Protein AF-A0A1H7GYR2-F1 (afdb_monomer_lite)

Foldseek 3Di:
DPPPVPPDDQKDKDWDADADCPDPPPPHHPDIDIDMDGNHPVVDPDDDDDDDDDDD

pLDDT: mean 85.0, std 10.8, range [53.97, 95.12]

Structure (mmCIF, N/CA/C/O backbone):
data_AF-A0A1H7GYR2-F1
#
_entry.id   AF-A0A1H7GYR2-F1
#
loop_
_atom_site.group_PDB
_atom_site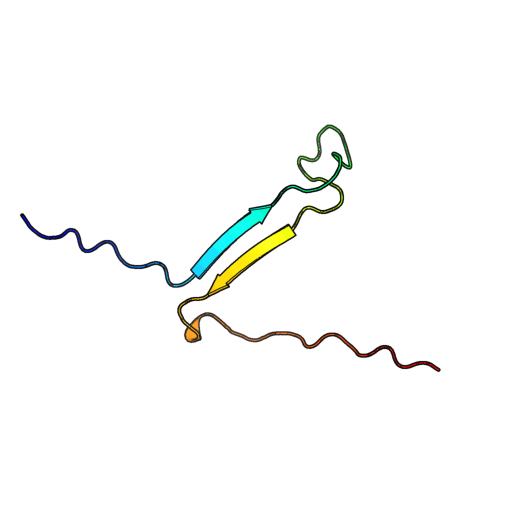.id
_atom_site.type_symbol
_atom_site.label_atom_id
_atom_site.label_alt_id
_atom_site.label_comp_id
_atom_site.label_asym_id
_atom_site.label_entity_id
_atom_site.label_seq_id
_atom_site.pdbx_PDB_ins_code
_atom_site.Cartn_x
_atom_site.Cartn_y
_atom_site.Cartn_z
_atom_site.occupancy
_atom_site.B_iso_or_equiv
_atom_site.auth_seq_id
_atom_site.auth_comp_id
_atom_site.auth_asym_id
_atom_site.auth_atom_id
_atom_site.pdbx_PDB_model_num
ATOM 1 N N . MET A 1 1 ? 36.436 3.253 -5.915 1.00 53.97 1 MET A N 1
ATOM 2 C CA . MET A 1 1 ? 35.347 2.912 -4.983 1.00 53.97 1 MET A CA 1
ATOM 3 C C . MET A 1 1 ? 34.217 2.450 -5.869 1.00 53.97 1 MET A C 1
ATOM 5 O O . MET A 1 1 ? 33.778 3.251 -6.681 1.00 53.97 1 MET A O 1
ATOM 9 N N . GLU A 1 2 ? 33.901 1.156 -5.865 1.00 58.16 2 GLU A N 1
ATOM 10 C CA . GLU A 1 2 ? 32.771 0.648 -6.648 1.00 58.16 2 GLU A CA 1
ATOM 11 C C . GLU A 1 2 ? 31.509 1.337 -6.147 1.00 58.16 2 GLU A C 1
ATOM 13 O O . GLU A 1 2 ? 31.243 1.359 -4.944 1.00 58.16 2 GLU A O 1
ATOM 18 N N . ASP A 1 3 ? 30.793 1.963 -7.074 1.00 61.78 3 ASP A N 1
ATOM 19 C CA . ASP A 1 3 ? 29.448 2.452 -6.837 1.00 61.78 3 ASP A CA 1
ATOM 20 C C . ASP A 1 3 ? 28.634 1.225 -6.421 1.00 61.78 3 ASP A C 1
ATOM 22 O O . ASP A 1 3 ? 28.424 0.311 -7.224 1.00 61.78 3 ASP A O 1
ATOM 26 N N . ILE A 1 4 ? 28.274 1.134 -5.138 1.00 63.72 4 ILE A N 1
ATOM 27 C CA . ILE A 1 4 ? 27.350 0.113 -4.648 1.00 63.72 4 ILE A CA 1
ATOM 28 C C . ILE A 1 4 ? 26.008 0.543 -5.225 1.00 63.72 4 ILE A C 1
ATOM 30 O O . ILE A 1 4 ? 25.237 1.217 -4.548 1.00 63.72 4 ILE A O 1
ATOM 34 N N . GLY A 1 5 ? 25.805 0.272 -6.517 1.00 61.44 5 GLY A N 1
ATOM 35 C CA . GLY A 1 5 ? 24.663 0.720 -7.293 1.00 61.44 5 GLY A CA 1
ATOM 36 C C . GLY A 1 5 ? 23.416 0.206 -6.607 1.00 61.44 5 GLY A C 1
ATOM 37 O O . GLY A 1 5 ? 23.035 -0.953 -6.775 1.00 61.44 5 GLY A O 1
ATOM 38 N N . ASN A 1 6 ? 22.844 1.044 -5.743 1.00 73.31 6 ASN A N 1
ATOM 39 C CA . ASN A 1 6 ? 21.724 0.668 -4.911 1.00 73.31 6 ASN A CA 1
ATOM 40 C C . ASN A 1 6 ? 20.597 0.325 -5.867 1.00 73.31 6 ASN A C 1
ATOM 42 O O . ASN A 1 6 ? 20.135 1.185 -6.617 1.00 73.31 6 ASN A O 1
ATOM 46 N N . LYS A 1 7 ? 20.207 -0.954 -5.880 1.00 81.94 7 LYS A N 1
ATOM 47 C CA . LYS A 1 7 ? 19.135 -1.421 -6.747 1.00 81.94 7 LYS A CA 1
ATOM 48 C C . LYS A 1 7 ? 17.922 -0.540 -6.496 1.00 81.94 7 LYS A C 1
ATOM 50 O O . LYS A 1 7 ? 17.433 -0.446 -5.370 1.00 81.94 7 LYS A O 1
ATOM 55 N N . GLU A 1 8 ? 17.468 0.116 -7.551 1.00 87.69 8 GLU A N 1
ATOM 56 C CA . GLU A 1 8 ? 16.310 0.977 -7.460 1.00 87.69 8 GLU A CA 1
ATOM 57 C C . GLU A 1 8 ? 15.070 0.173 -7.054 1.00 87.69 8 GLU A C 1
ATOM 59 O O . GLU A 1 8 ? 14.882 -0.974 -7.466 1.00 87.69 8 GLU A O 1
ATOM 64 N N . PHE A 1 9 ? 14.202 0.781 -6.248 1.00 92.12 9 PHE A N 1
ATOM 65 C CA . PHE A 1 9 ? 12.927 0.169 -5.894 1.00 92.12 9 PHE A CA 1
ATOM 66 C C . PHE A 1 9 ? 11.936 0.290 -7.056 1.00 92.12 9 PHE A C 1
ATOM 68 O O . PHE A 1 9 ? 11.715 1.386 -7.581 1.00 92.12 9 PHE A O 1
ATOM 75 N N . ASP A 1 10 ? 11.299 -0.827 -7.405 1.00 94.12 10 ASP A N 1
ATOM 76 C CA . ASP A 1 10 ? 10.230 -0.903 -8.411 1.00 94.12 10 ASP A CA 1
ATOM 77 C C . ASP A 1 10 ? 8.874 -0.420 -7.871 1.00 94.12 10 ASP A C 1
ATOM 79 O O . ASP A 1 10 ? 8.020 0.067 -8.616 1.00 94.12 10 ASP A O 1
ATOM 83 N N . SER A 1 11 ? 8.666 -0.559 -6.560 1.00 93.75 11 SER A N 1
ATOM 84 C CA . SER A 1 11 ? 7.451 -0.139 -5.867 1.00 93.75 11 SER A CA 1
ATOM 85 C C . SER A 1 11 ? 7.725 0.203 -4.405 1.00 93.75 11 SER A C 1
ATOM 87 O O . SER A 1 11 ? 8.676 -0.298 -3.804 1.00 93.75 11 SER A O 1
ATOM 89 N N . VAL A 1 12 ? 6.879 1.055 -3.829 1.00 93.19 12 VAL A N 1
ATOM 90 C CA . VAL A 1 12 ? 6.919 1.443 -2.415 1.00 93.19 12 VAL A CA 1
ATOM 91 C C . VAL A 1 12 ? 5.512 1.344 -1.832 1.00 93.19 12 VAL A C 1
ATOM 93 O O . VAL A 1 12 ? 4.538 1.722 -2.482 1.00 93.19 12 VAL A O 1
ATOM 96 N N . ARG A 1 13 ? 5.412 0.860 -0.590 1.00 94.44 13 ARG A N 1
ATOM 97 C CA . ARG A 1 13 ? 4.176 0.801 0.200 1.00 94.44 13 ARG A CA 1
ATOM 98 C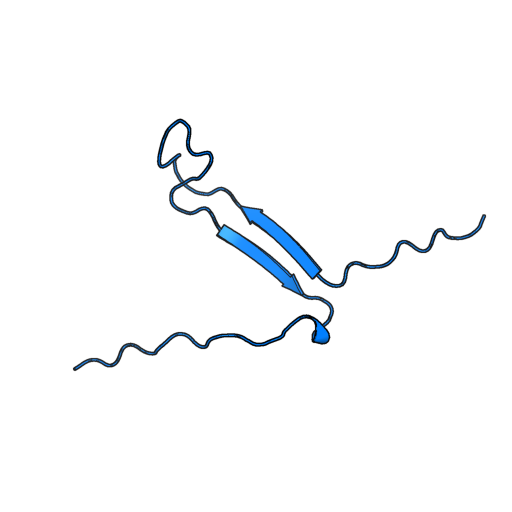 C . ARG A 1 13 ? 4.347 1.637 1.466 1.00 94.44 13 ARG A C 1
ATOM 100 O O . ARG A 1 13 ? 5.240 1.354 2.258 1.00 94.44 13 ARG A O 1
ATOM 107 N N . GLY A 1 14 ? 3.464 2.605 1.679 1.00 93.75 14 GLY A N 1
ATOM 108 C CA . GLY A 1 14 ? 3.399 3.408 2.900 1.00 93.7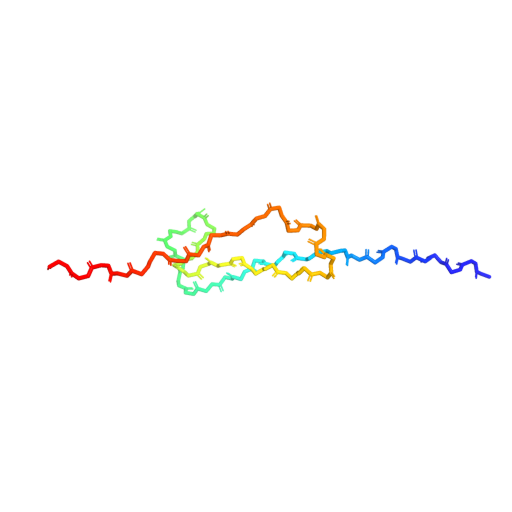5 14 GLY A CA 1
ATOM 109 C C . GLY A 1 14 ? 2.090 3.175 3.645 1.00 93.75 14 GLY A C 1
ATOM 110 O O . GLY A 1 14 ? 1.032 3.135 3.021 1.00 93.75 14 GLY A O 1
ATOM 111 N N . VAL A 1 15 ? 2.159 3.013 4.966 1.00 92.31 15 VAL A N 1
ATOM 112 C CA . VAL A 1 15 ? 0.978 3.053 5.838 1.00 92.31 15 VAL A CA 1
ATOM 113 C C . VAL A 1 15 ? 0.777 4.474 6.344 1.00 92.31 15 VAL A C 1
ATOM 115 O O . VAL A 1 15 ? 1.726 5.123 6.779 1.00 92.31 15 VAL A O 1
ATOM 118 N N . PHE A 1 16 ? -0.457 4.951 6.267 1.00 90.00 16 PHE A N 1
ATOM 119 C CA . PHE A 1 16 ? -0.866 6.258 6.746 1.00 90.00 16 PHE A CA 1
ATOM 120 C C . PHE A 1 16 ? -1.925 6.061 7.809 1.00 90.00 16 PHE A C 1
ATOM 122 O O . PHE A 1 16 ? -2.954 5.435 7.554 1.00 90.00 16 PHE A O 1
ATOM 129 N N . TRP A 1 17 ? -1.648 6.593 8.996 1.00 89.56 17 TRP A N 1
ATOM 130 C CA . TRP A 1 17 ? -2.576 6.528 10.110 1.00 89.56 17 TRP A CA 1
ATOM 131 C C . TRP A 1 17 ? -3.410 7.801 10.183 1.00 89.56 17 TRP A C 1
ATOM 133 O O . TRP A 1 17 ? -2.861 8.880 10.412 1.00 89.56 17 TRP A O 1
ATOM 143 N N . GLU A 1 18 ? -4.726 7.688 10.029 1.00 88.25 18 GLU A N 1
ATOM 144 C CA . GLU A 1 18 ? -5.634 8.840 10.003 1.00 88.25 18 GLU A CA 1
ATOM 145 C C . GLU A 1 18 ? -6.864 8.594 10.887 1.00 88.25 18 GLU A C 1
ATOM 147 O O . GLU A 1 18 ? -7.438 7.507 10.917 1.00 88.25 18 GLU A O 1
ATOM 152 N N . GLY A 1 19 ? -7.291 9.631 11.610 1.00 86.25 19 GLY A N 1
ATOM 153 C CA . GLY A 1 19 ? -8.436 9.573 12.518 1.00 86.25 19 GLY A CA 1
ATOM 154 C C . GLY A 1 19 ? -8.061 9.147 13.935 1.00 86.25 19 GLY A C 1
ATOM 155 O O . GLY A 1 19 ? -6.887 9.175 14.320 1.00 86.25 19 GLY A O 1
ATOM 156 N N . ASN A 1 20 ? -9.075 8.786 14.722 1.00 89.31 20 ASN A N 1
ATOM 157 C CA . ASN A 1 20 ? -8.902 8.321 16.096 1.00 89.31 20 ASN A CA 1
ATOM 158 C C . ASN A 1 20 ? -8.647 6.807 16.140 1.00 89.31 20 ASN A C 1
ATOM 160 O O . ASN A 1 20 ? -9.111 6.085 15.252 1.00 89.31 20 ASN A O 1
ATOM 164 N N . PRO A 1 21 ? -7.937 6.300 17.166 1.00 87.69 21 PRO A N 1
ATOM 165 C CA . PRO A 1 21 ? -7.854 4.866 17.416 1.00 87.69 21 PRO A CA 1
ATOM 166 C C . PRO A 1 21 ? -9.260 4.272 17.530 1.00 87.69 21 PRO A C 1
ATOM 168 O O . PRO A 1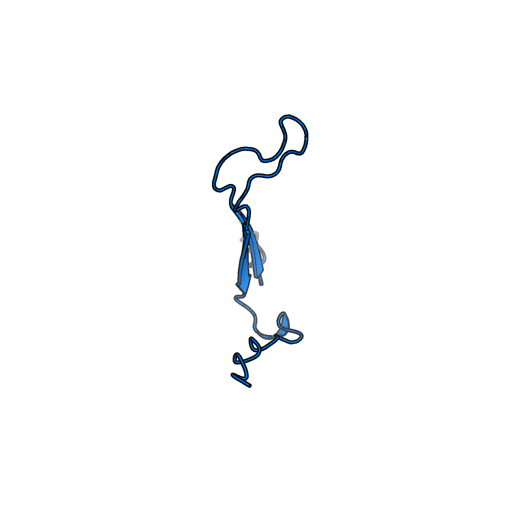 21 ? -10.035 4.701 18.383 1.00 87.69 21 PRO A O 1
ATOM 171 N N . LEU A 1 22 ? -9.582 3.284 16.690 1.00 85.69 22 LEU A N 1
ATOM 172 C CA . LEU A 1 22 ? -10.912 2.666 16.709 1.00 85.69 22 LEU A CA 1
ATOM 173 C C . LEU A 1 22 ? -11.094 1.809 17.973 1.00 85.69 22 LEU A C 1
ATOM 175 O O . LEU A 1 22 ? -12.181 1.734 18.538 1.00 85.69 22 LEU A O 1
ATOM 179 N N . TYR A 1 23 ? -9.992 1.215 18.444 1.00 86.50 23 TYR A N 1
ATOM 180 C CA . TYR A 1 23 ? -9.904 0.483 19.704 1.00 86.50 23 TYR A CA 1
ATOM 181 C C . TYR A 1 23 ? -8.532 0.721 20.361 1.00 86.50 23 TYR A C 1
ATOM 183 O O . TYR A 1 23 ? -7.523 0.707 19.649 1.00 86.50 23 TYR A O 1
ATOM 191 N N . PRO A 1 24 ? -8.444 0.871 21.699 1.00 79.50 24 PRO A N 1
ATOM 192 C CA . PRO A 1 24 ? -7.198 1.245 22.383 1.00 79.50 24 PRO A CA 1
ATOM 193 C C . PRO A 1 24 ? -5.9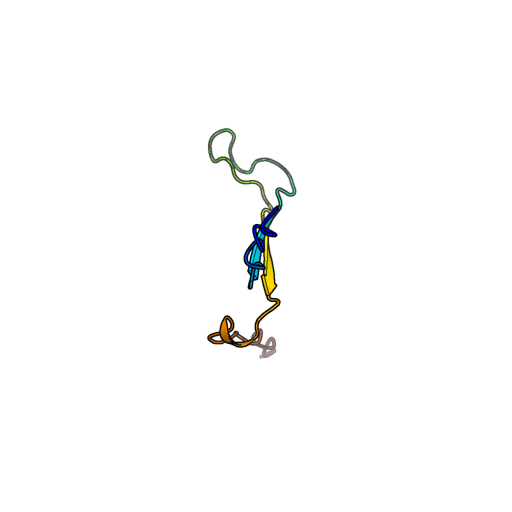91 0.325 22.139 1.00 79.50 24 PRO A C 1
ATOM 195 O O . PRO A 1 24 ? -4.855 0.774 22.242 1.00 79.50 24 PRO A O 1
ATOM 198 N N . THR A 1 25 ? -6.212 -0.952 21.818 1.00 87.62 25 THR A N 1
ATOM 199 C CA . THR A 1 25 ? -5.150 -1.967 21.682 1.00 87.62 25 THR A CA 1
ATOM 200 C C . THR A 1 25 ? -4.973 -2.498 20.262 1.00 87.62 25 THR A C 1
ATOM 202 O O . THR A 1 25 ? -4.070 -3.293 20.020 1.00 87.62 25 THR A O 1
ATOM 205 N N . ALA A 1 26 ? -5.818 -2.087 19.315 1.00 84.38 26 ALA A N 1
ATOM 206 C CA . ALA A 1 26 ? -5.867 -2.722 18.001 1.00 84.38 26 ALA A CA 1
ATOM 207 C C . ALA A 1 26 ? -4.811 -2.192 17.017 1.00 84.38 26 ALA A C 1
ATOM 209 O O . ALA A 1 26 ? -4.554 -2.821 15.995 1.00 84.38 26 ALA A O 1
ATOM 210 N N . GLY A 1 27 ? -4.186 -1.049 17.316 1.00 82.62 27 GLY A N 1
ATOM 211 C CA . GLY A 1 27 ? -3.112 -0.485 16.493 1.00 82.62 27 GLY A CA 1
ATOM 212 C C . GLY A 1 27 ? -3.562 0.097 15.148 1.00 82.62 27 GLY A C 1
ATOM 213 O O . GLY A 1 27 ? -2.698 0.506 14.376 1.00 82.62 27 GLY A O 1
ATOM 214 N N . PHE A 1 28 ? -4.874 0.170 14.884 1.00 82.06 28 PHE A N 1
ATOM 215 C CA . PHE A 1 28 ? -5.439 0.813 13.698 1.00 82.06 28 PHE A CA 1
ATOM 216 C C . PHE A 1 28 ? -6.485 1.882 14.043 1.00 82.06 28 PHE A C 1
ATOM 218 O O . PHE A 1 28 ? -7.160 1.828 15.081 1.00 82.06 28 PHE A O 1
ATOM 225 N N . ARG A 1 29 ? -6.585 2.884 13.173 1.00 89.19 29 ARG A N 1
ATOM 226 C CA . ARG A 1 29 ? -7.476 4.042 13.298 1.00 89.19 29 ARG A CA 1
ATOM 227 C C . ARG A 1 29 ? -8.586 3.998 12.253 1.00 89.19 29 ARG A C 1
ATOM 229 O O . ARG A 1 29 ? -8.543 3.217 11.307 1.00 89.19 29 ARG A O 1
ATOM 236 N N . GLU A 1 30 ? -9.590 4.847 12.443 1.00 87.38 30 GLU A N 1
ATOM 237 C CA . GLU A 1 30 ? -10.799 4.921 11.608 1.00 87.38 30 GLU A CA 1
ATOM 238 C C . GLU A 1 30 ? -10.536 5.024 10.098 1.00 87.38 30 GLU A C 1
ATOM 240 O O . GLU A 1 30 ? -11.323 4.508 9.307 1.00 87.38 30 GLU A O 1
ATOM 245 N N . LYS A 1 31 ? -9.463 5.711 9.694 1.00 87.94 31 LYS A N 1
ATOM 246 C CA . LYS A 1 31 ? -9.172 6.038 8.291 1.00 87.94 31 LYS A CA 1
ATOM 247 C C . LYS A 1 31 ? -7.765 5.625 7.873 1.00 87.94 31 LYS A C 1
ATOM 249 O O . LYS A 1 31 ? -7.186 6.207 6.952 1.00 87.94 31 LYS A O 1
ATOM 254 N N . ASP A 1 32 ? -7.209 4.625 8.550 1.00 89.69 32 ASP A N 1
ATOM 255 C CA . ASP A 1 32 ? -5.926 4.069 8.147 1.00 89.69 32 ASP A CA 1
ATOM 256 C C . ASP A 1 32 ? -5.994 3.598 6.698 1.00 89.69 32 ASP A C 1
ATOM 258 O O . ASP A 1 32 ? -6.907 2.875 6.290 1.00 89.69 32 ASP A O 1
ATOM 262 N N . HIS A 1 33 ? -5.010 4.007 5.910 1.00 91.81 33 HIS A N 1
ATOM 263 C CA . HIS A 1 33 ? -4.935 3.637 4.510 1.00 91.81 33 HIS A CA 1
ATOM 264 C C . HIS A 1 33 ? -3.502 3.315 4.109 1.00 91.81 33 HIS A C 1
ATOM 266 O O . HIS A 1 33 ? -2.524 3.814 4.667 1.00 91.81 33 HIS A O 1
ATOM 272 N N . ILE A 1 34 ? -3.378 2.437 3.121 1.00 93.38 34 ILE A N 1
ATOM 273 C CA . ILE A 1 34 ? -2.105 2.127 2.486 1.00 93.38 34 ILE A CA 1
ATOM 274 C C . ILE A 1 34 ? -2.030 2.908 1.182 1.00 93.38 34 ILE A C 1
ATOM 276 O O . ILE A 1 34 ? -2.953 2.849 0.373 1.00 93.38 34 ILE A O 1
ATOM 280 N N . GLN A 1 35 ? -0.909 3.582 0.953 1.00 93.62 35 GLN A N 1
ATOM 281 C CA . GLN A 1 35 ? -0.573 4.134 -0.353 1.00 93.62 35 GLN A CA 1
ATOM 282 C C . GLN A 1 35 ? 0.498 3.274 -1.009 1.00 93.62 35 GLN A C 1
ATOM 284 O O . GLN A 1 35 ? 1.435 2.803 -0.356 1.00 93.62 35 GLN A O 1
ATOM 289 N N . ILE A 1 36 ? 0.345 3.062 -2.310 1.00 92.88 36 ILE A N 1
ATOM 290 C CA . ILE A 1 36 ? 1.269 2.279 -3.119 1.00 92.88 36 ILE A CA 1
ATOM 291 C C . ILE A 1 36 ? 1.736 3.166 -4.269 1.00 92.88 36 ILE A C 1
ATOM 293 O O . ILE A 1 36 ? 0.916 3.707 -5.006 1.00 92.88 36 ILE A O 1
ATOM 297 N N . CYS A 1 37 ? 3.051 3.302 -4.422 1.00 93.62 37 CYS A N 1
ATOM 298 C CA . CYS A 1 37 ? 3.677 3.946 -5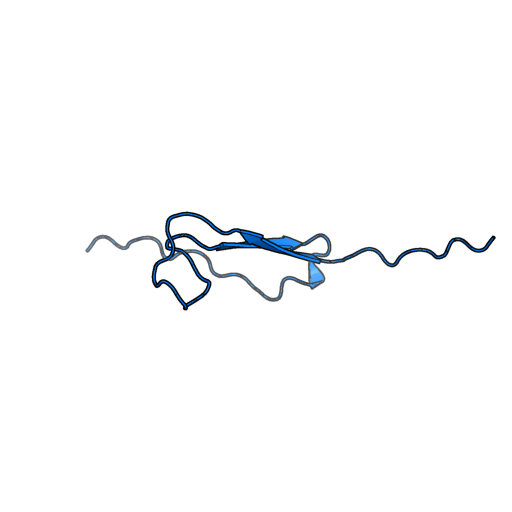.571 1.00 93.62 37 CYS A CA 1
ATOM 299 C C . CYS A 1 37 ? 4.356 2.870 -6.417 1.00 93.62 37 CYS A C 1
ATOM 301 O O . CYS A 1 37 ? 5.180 2.113 -5.902 1.00 93.62 37 CYS A O 1
ATOM 303 N N . ILE A 1 38 ? 4.001 2.790 -7.698 1.00 93.94 38 ILE A N 1
ATOM 304 C CA . ILE A 1 38 ? 4.557 1.825 -8.647 1.00 93.94 38 ILE A CA 1
ATOM 305 C C . ILE A 1 38 ? 5.377 2.587 -9.688 1.00 93.94 38 ILE A C 1
ATOM 307 O O . ILE A 1 38 ? 4.834 3.426 -10.402 1.00 93.94 38 ILE A O 1
ATOM 311 N N . ARG A 1 39 ? 6.676 2.289 -9.778 1.00 92.25 39 ARG A N 1
ATOM 312 C CA . ARG A 1 39 ? 7.575 2.830 -10.812 1.00 92.25 39 ARG A CA 1
ATOM 313 C C . ARG A 1 39 ? 7.660 1.901 -12.019 1.00 92.25 39 ARG A C 1
ATOM 315 O O . ARG A 1 39 ? 7.762 2.376 -13.144 1.00 92.25 39 ARG A O 1
ATOM 322 N N . ASN A 1 40 ? 7.584 0.592 -11.779 1.00 94.06 40 ASN A N 1
ATOM 323 C CA . ASN A 1 40 ? 7.603 -0.433 -12.814 1.00 94.06 40 ASN A CA 1
ATOM 324 C C . ASN A 1 40 ? 6.196 -1.007 -13.056 1.00 94.06 40 ASN A C 1
ATOM 326 O O . ASN A 1 40 ? 5.625 -1.664 -12.185 1.00 94.06 40 ASN A O 1
ATOM 330 N N . ILE A 1 41 ? 5.647 -0.789 -14.255 1.00 93.12 41 ILE A N 1
ATOM 331 C CA . ILE A 1 41 ? 4.299 -1.244 -14.637 1.00 93.12 41 ILE A CA 1
ATOM 332 C C . ILE A 1 41 ? 4.146 -2.771 -14.589 1.00 93.12 41 ILE A C 1
ATOM 334 O O . ILE A 1 41 ? 3.047 -3.243 -14.302 1.00 93.12 41 ILE A O 1
ATOM 338 N N . ASP A 1 42 ? 5.219 -3.551 -14.749 1.00 95.12 42 ASP A N 1
ATOM 339 C CA . ASP A 1 42 ? 5.160 -5.020 -14.687 1.00 95.12 42 ASP A CA 1
ATOM 340 C C . ASP A 1 42 ? 4.756 -5.549 -13.294 1.00 95.12 42 ASP A C 1
ATOM 342 O O . ASP A 1 42 ? 4.337 -6.708 -13.134 1.00 95.12 42 ASP A O 1
ATOM 346 N N . CYS A 1 43 ? 4.840 -4.699 -12.263 1.00 93.19 43 CYS A N 1
ATOM 347 C CA . CYS A 1 43 ? 4.325 -4.984 -10.926 1.00 93.19 43 CYS A CA 1
ATOM 348 C C . CYS A 1 43 ? 2.785 -4.977 -10.859 1.00 93.19 43 CYS A C 1
ATOM 350 O O . CYS A 1 43 ? 2.222 -5.566 -9.935 1.00 93.19 43 CYS A O 1
ATOM 352 N N . ILE A 1 44 ? 2.089 -4.359 -11.820 1.00 93.00 44 ILE A N 1
ATOM 353 C CA . ILE A 1 44 ? 0.623 -4.282 -11.855 1.00 93.00 44 ILE A CA 1
ATOM 354 C C . ILE A 1 44 ? 0.069 -5.560 -12.489 1.00 93.00 44 ILE A C 1
ATOM 356 O O . ILE A 1 44 ? 0.116 -5.749 -13.700 1.00 93.00 44 ILE A O 1
ATOM 360 N N . LYS A 1 45 ? -0.489 -6.453 -11.664 1.00 92.06 45 LYS A N 1
ATOM 361 C CA . LYS A 1 45 ? -1.124 -7.699 -12.144 1.00 92.06 45 LYS A CA 1
ATOM 362 C C . LYS A 1 45 ? -2.572 -7.509 -12.598 1.00 92.06 45 LYS A C 1
ATOM 364 O O . LYS A 1 45 ? -3.106 -8.341 -13.321 1.00 92.06 45 LYS A O 1
ATOM 369 N N . GLY A 1 46 ? -3.194 -6.416 -12.173 1.00 91.44 46 GLY A N 1
ATOM 370 C CA . GLY A 1 46 ? -4.574 -6.060 -12.470 1.00 91.44 46 GLY A CA 1
ATOM 371 C C . GLY A 1 46 ? -5.071 -5.007 -11.485 1.00 91.44 46 GLY A C 1
ATOM 372 O O . GLY A 1 46 ? -4.447 -4.769 -10.451 1.00 91.44 46 GLY A O 1
ATOM 373 N N . TYR A 1 47 ? -6.187 -4.368 -11.810 1.00 90.06 47 TYR A N 1
ATOM 374 C CA . TYR A 1 47 ? -6.881 -3.431 -10.933 1.00 90.06 47 TYR A CA 1
ATOM 375 C C . TYR A 1 47 ? -8.386 -3.559 -11.150 1.00 90.06 47 TYR A C 1
ATOM 377 O O . TYR A 1 47 ? -8.841 -4.018 -12.198 1.00 90.06 47 TYR A O 1
ATOM 385 N N . PHE A 1 48 ? -9.158 -3.157 -10.147 1.00 89.88 48 PHE A N 1
ATOM 386 C CA . PHE A 1 48 ? -10.613 -3.160 -10.215 1.00 89.88 48 PHE A CA 1
ATOM 387 C C . PHE A 1 48 ? -11.103 -1.745 -10.498 1.00 89.88 48 PHE A C 1
ATOM 389 O O . PHE A 1 48 ? -10.683 -0.795 -9.835 1.00 89.88 48 PHE A O 1
ATOM 396 N N . LEU A 1 49 ? -12.000 -1.604 -11.472 1.00 87.88 49 LEU A N 1
ATOM 397 C CA . LEU A 1 49 ? -12.750 -0.368 -11.653 1.00 87.88 49 LEU A CA 1
ATOM 398 C C . LEU A 1 49 ? -13.896 -0.337 -10.629 1.00 87.88 49 LEU A C 1
ATOM 400 O O . LEU A 1 49 ? -14.588 -1.350 -10.483 1.00 87.88 49 LEU A O 1
ATOM 404 N N . PRO A 1 50 ? -14.116 0.783 -9.915 1.00 84.50 50 PRO A N 1
ATOM 405 C CA . PRO A 1 50 ? -15.259 0.916 -9.023 1.00 84.50 50 PRO A CA 1
ATOM 406 C C . PRO A 1 50 ? -16.563 0.656 -9.779 1.00 84.50 50 PRO A C 1
ATOM 408 O O . PRO A 1 50 ? -16.767 1.188 -10.871 1.00 84.50 50 PRO A O 1
ATOM 411 N N . LEU A 1 51 ? -17.456 -0.144 -9.192 1.00 83.44 51 LEU A N 1
ATOM 412 C CA . LEU A 1 51 ? -18.796 -0.326 -9.740 1.00 83.44 51 LEU A CA 1
ATOM 413 C C . LEU A 1 51 ? -19.509 1.030 -9.723 1.00 83.44 51 LEU A C 1
ATOM 415 O O . LEU A 1 51 ? -19.644 1.657 -8.668 1.00 83.44 51 LEU A O 1
ATOM 419 N N . SER A 1 52 ? -19.967 1.490 -10.885 1.00 81.44 52 SER A N 1
ATOM 420 C CA . SER A 1 52 ? -20.880 2.624 -10.947 1.00 81.44 52 SER A CA 1
ATOM 421 C C . SER A 1 52 ? -22.175 2.242 -10.231 1.00 81.44 52 SER A C 1
ATOM 423 O O . SER A 1 52 ? -22.693 1.135 -10.387 1.00 81.44 52 SER A O 1
ATOM 425 N N . ARG A 1 53 ? -22.693 3.146 -9.394 1.00 77.44 53 ARG A N 1
ATOM 426 C CA . ARG A 1 53 ? -23.962 2.928 -8.695 1.00 77.44 53 ARG A CA 1
ATOM 427 C C . ARG A 1 53 ? -25.063 2.806 -9.751 1.00 77.44 53 ARG A C 1
ATOM 429 O O . ARG A 1 53 ? -25.387 3.790 -10.411 1.00 77.44 53 ARG A O 1
ATOM 436 N N . ILE A 1 54 ? -25.614 1.610 -9.935 1.00 71.00 54 ILE A N 1
ATOM 437 C CA . ILE A 1 54 ? -26.825 1.431 -10.735 1.00 71.00 54 ILE A CA 1
ATOM 438 C C . ILE A 1 54 ? -27.971 1.931 -9.853 1.00 71.00 54 ILE A C 1
ATOM 440 O O . ILE A 1 54 ? -28.301 1.298 -8.853 1.00 71.00 54 ILE A O 1
ATOM 444 N N . ASN A 1 55 ? -28.515 3.107 -10.164 1.00 63.97 55 ASN A N 1
ATOM 445 C CA . ASN A 1 55 ? -29.748 3.576 -9.537 1.00 63.97 55 ASN A CA 1
ATOM 446 C C . ASN A 1 55 ? -30.904 2.758 -10.135 1.00 63.97 55 ASN A C 1
ATOM 448 O O . ASN A 1 55 ? -31.207 2.921 -11.317 1.00 63.97 55 ASN A O 1
ATOM 452 N N . SER A 1 56 ? -31.480 1.852 -9.342 1.00 57.38 56 SER A N 1
ATOM 453 C CA . SER A 1 56 ? -32.755 1.174 -9.619 1.00 57.38 56 SER A CA 1
ATOM 454 C C . SER A 1 56 ? -33.930 2.009 -9.137 1.00 57.38 56 SER A C 1
ATOM 456 O O . SER A 1 56 ? -33.822 2.485 -7.981 1.00 57.38 56 SER A O 1
#

Secondary structure (DSSP, 8-state):
------PPPSEEEEEE--SSBSSTTT--BTT-EEEEEES-GGG----PPPPP----

Radius of gyration: 18.55 Å; chains: 1; bounding box: 68×17×37 Å

Organism: NCBI:txid332977

Sequence (56 aa):
MEDIGNKEFDSVRGVFWEGNPLYPTAGFREKDHIQICIRNIDCIKGYFLPLSRINS